Protein AF-A0A841Q8K4-F1 (afdb_monomer)

pLDDT: mean 79.64, std 16.32, range [40.72, 97.06]

Radius of gyration: 18.55 Å; Cα contacts (8 Å, |Δi|>4): 212; chains: 1; bounding box: 55×44×34 Å

Structure (mmCIF, N/CA/C/O backbone):
data_AF-A0A841Q8K4-F1
#
_entry.id   AF-A0A841Q8K4-F1
#
loop_
_atom_site.group_PDB
_atom_site.id
_atom_site.type_symbol
_atom_site.label_atom_id
_atom_site.label_alt_id
_atom_site.label_comp_id
_atom_site.label_asym_id
_atom_site.label_entity_id
_atom_site.label_seq_id
_atom_site.pdbx_PDB_ins_code
_atom_site.Cartn_x
_atom_site.Cartn_y
_atom_site.Cartn_z
_atom_site.occupancy
_atom_site.B_iso_or_equiv
_atom_site.auth_seq_id
_atom_site.auth_comp_id
_atom_site.auth_asym_id
_atom_site.auth_atom_id
_atom_site.pdbx_PDB_model_num
ATOM 1 N N . MET A 1 1 ? -3.711 31.278 -11.783 1.00 52.97 1 MET A N 1
ATOM 2 C CA . MET A 1 1 ? -3.919 30.467 -10.561 1.00 52.97 1 MET A CA 1
ATOM 3 C C . MET A 1 1 ? -3.186 29.128 -10.633 1.00 52.97 1 MET A C 1
ATOM 5 O O . MET A 1 1 ? -2.341 28.898 -9.785 1.00 52.97 1 MET A O 1
ATOM 9 N N . LYS A 1 2 ? -3.395 28.303 -11.674 1.00 49.09 2 LYS A N 1
ATOM 10 C CA . LYS A 1 2 ? -2.693 27.011 -11.857 1.00 49.09 2 LYS A CA 1
ATOM 11 C C . LYS A 1 2 ? -1.157 27.111 -11.915 1.00 49.09 2 LYS A C 1
ATOM 13 O O . LYS A 1 2 ? -0.474 26.275 -11.345 1.00 49.09 2 LYS A O 1
ATOM 18 N N . GLU A 1 3 ? -0.619 28.160 -12.537 1.00 53.59 3 GLU A N 1
ATOM 19 C CA . GLU A 1 3 ? 0.839 28.355 -12.642 1.00 53.59 3 GLU A CA 1
ATOM 20 C C . GLU A 1 3 ? 1.485 28.750 -11.303 1.00 53.59 3 GLU A C 1
ATOM 22 O O . GLU A 1 3 ? 2.555 28.261 -10.968 1.00 53.59 3 GLU A O 1
ATOM 27 N N . ILE A 1 4 ? 0.798 29.547 -10.477 1.00 64.62 4 ILE A N 1
ATOM 28 C CA . IL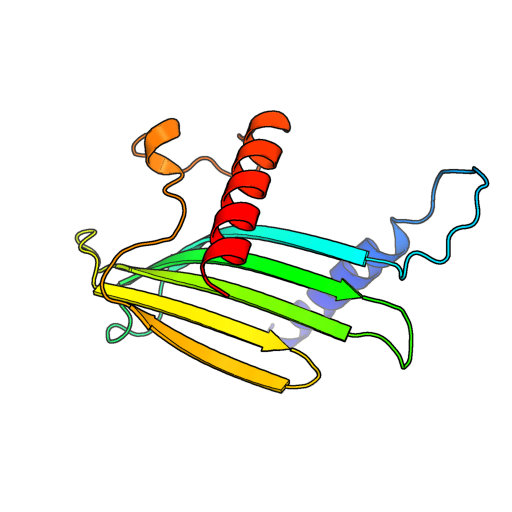E A 1 4 ? 1.295 29.962 -9.151 1.00 64.62 4 ILE A CA 1
ATOM 29 C C . ILE A 1 4 ? 1.392 28.752 -8.209 1.00 64.62 4 ILE A C 1
ATOM 31 O O . ILE A 1 4 ? 2.351 28.638 -7.453 1.00 64.62 4 ILE A O 1
ATOM 35 N N . ILE A 1 5 ? 0.440 27.818 -8.307 1.00 65.31 5 ILE A N 1
ATOM 36 C CA . ILE A 1 5 ? 0.425 26.581 -7.515 1.00 65.31 5 ILE A CA 1
ATOM 37 C C . ILE A 1 5 ? 1.609 25.677 -7.890 1.00 65.31 5 ILE A C 1
ATOM 39 O O . ILE A 1 5 ? 2.257 25.136 -7.000 1.00 65.31 5 ILE A O 1
ATOM 43 N N . LYS A 1 6 ? 1.963 25.576 -9.180 1.00 61.34 6 LYS A N 1
ATOM 44 C CA . LYS A 1 6 ? 3.136 24.800 -9.622 1.00 61.34 6 LYS A CA 1
ATOM 45 C C . LYS A 1 6 ? 4.440 25.337 -9.031 1.00 61.34 6 LYS A C 1
ATOM 47 O O . LYS A 1 6 ? 5.236 24.558 -8.519 1.00 61.34 6 LYS A O 1
ATOM 52 N N . TYR A 1 7 ? 4.646 26.655 -9.054 1.00 69.44 7 TYR A N 1
ATOM 53 C CA . TYR A 1 7 ? 5.853 27.254 -8.473 1.00 69.44 7 TYR A CA 1
ATOM 54 C C . TYR A 1 7 ? 5.922 27.071 -6.956 1.00 69.44 7 TYR A C 1
ATOM 56 O O . TYR A 1 7 ? 7.002 26.837 -6.423 1.00 69.44 7 TYR A O 1
ATOM 64 N N . LEU A 1 8 ? 4.781 27.115 -6.267 1.00 68.69 8 LEU A N 1
ATOM 65 C CA . LEU A 1 8 ? 4.724 26.934 -4.818 1.00 68.69 8 LEU A CA 1
ATOM 66 C C . LEU A 1 8 ? 5.059 25.490 -4.411 1.00 68.69 8 LEU A C 1
ATOM 68 O O . LEU A 1 8 ? 5.799 25.289 -3.455 1.00 68.69 8 LEU A O 1
ATOM 72 N N . VAL A 1 9 ? 4.612 24.501 -5.195 1.00 68.19 9 VAL A N 1
ATOM 73 C CA . VAL A 1 9 ? 4.973 23.083 -5.017 1.00 68.19 9 VAL A CA 1
ATOM 74 C C . VAL A 1 9 ? 6.462 22.846 -5.289 1.00 68.19 9 VAL A C 1
ATOM 76 O O . VAL A 1 9 ? 7.125 22.179 -4.502 1.00 68.19 9 VAL A O 1
ATOM 79 N N . ILE A 1 10 ? 7.024 23.444 -6.345 1.00 76.00 10 ILE A N 1
ATOM 80 C CA . ILE A 1 10 ? 8.456 23.310 -6.669 1.00 76.00 10 ILE A CA 1
ATOM 81 C C . ILE A 1 10 ? 9.334 23.921 -5.568 1.00 76.00 10 ILE A C 1
ATOM 83 O O . ILE A 1 10 ? 10.324 23.315 -5.162 1.00 76.00 10 ILE A O 1
ATOM 87 N N . VAL A 1 11 ? 8.966 25.094 -5.045 1.00 76.44 11 VAL A N 1
ATOM 88 C CA . VAL A 1 11 ? 9.696 25.736 -3.939 1.00 76.44 11 VAL A CA 1
ATOM 89 C C . VAL A 1 11 ? 9.620 24.893 -2.661 1.00 76.44 11 VAL A C 1
ATOM 91 O O . VAL A 1 11 ? 10.621 24.782 -1.956 1.00 76.44 11 VAL A O 1
ATOM 94 N N . LEU A 1 12 ? 8.480 24.247 -2.391 1.00 72.19 12 LEU A N 1
ATOM 95 C CA . LEU A 1 12 ? 8.322 23.350 -1.244 1.00 72.19 12 LEU A CA 1
ATOM 96 C C . LEU A 1 12 ? 9.211 22.100 -1.363 1.00 72.19 12 LEU A C 1
ATOM 98 O O . LEU A 1 12 ? 9.850 21.704 -0.391 1.00 72.19 12 LEU A O 1
ATOM 102 N N . ILE A 1 13 ? 9.308 21.522 -2.566 1.00 70.50 13 ILE A N 1
ATOM 103 C CA . ILE A 1 13 ? 10.165 20.361 -2.854 1.00 70.50 13 ILE A CA 1
ATOM 104 C C . ILE A 1 13 ? 11.647 20.721 -2.681 1.00 70.50 13 ILE A C 1
ATOM 106 O O . ILE A 1 13 ? 12.397 19.970 -2.065 1.00 70.50 13 ILE A O 1
ATOM 110 N N . ILE A 1 14 ? 12.078 21.892 -3.158 1.00 69.56 14 ILE A N 1
ATOM 111 C CA . ILE A 1 14 ? 13.471 22.342 -2.996 1.00 69.56 14 ILE A CA 1
ATOM 112 C C . ILE A 1 14 ? 13.791 22.622 -1.519 1.00 69.56 14 ILE A C 1
ATOM 114 O O . ILE A 1 14 ? 14.874 22.273 -1.054 1.00 69.56 14 ILE A O 1
ATOM 118 N N . ALA A 1 15 ? 12.856 23.199 -0.757 1.00 66.50 15 ALA A N 1
ATOM 119 C CA . ALA A 1 15 ? 13.043 23.438 0.674 1.00 66.50 15 ALA A CA 1
ATOM 120 C C . ALA A 1 15 ? 13.180 22.130 1.481 1.00 66.50 15 ALA A C 1
ATOM 122 O O . ALA A 1 15 ? 13.982 22.077 2.413 1.00 66.50 15 ALA A O 1
ATOM 123 N N . LEU A 1 16 ? 12.465 21.068 1.088 1.00 60.62 16 LEU A N 1
ATOM 124 C CA . LEU A 1 16 ? 12.598 19.729 1.678 1.00 60.62 16 LEU A CA 1
ATOM 125 C C . LEU A 1 16 ? 13.964 19.088 1.378 1.00 60.62 16 LEU A C 1
ATOM 127 O O . LEU A 1 16 ? 14.524 18.427 2.246 1.00 60.62 16 LEU A O 1
ATOM 131 N N . LEU A 1 17 ? 14.541 19.334 0.197 1.00 58.56 17 LEU A N 1
ATOM 132 C CA . LEU A 1 17 ? 15.843 18.774 -0.193 1.00 58.56 17 LEU A CA 1
ATOM 133 C C . LEU A 1 17 ? 17.039 19.445 0.505 1.00 58.56 17 LEU A C 1
ATOM 135 O O . LEU A 1 17 ? 18.058 18.799 0.735 1.00 58.56 17 LEU A O 1
ATOM 139 N N . VAL A 1 18 ? 16.937 20.728 0.865 1.00 60.19 18 VAL A N 1
ATOM 140 C CA . VAL A 1 18 ? 18.035 21.464 1.527 1.00 60.19 18 VAL A CA 1
ATOM 141 C C . VAL A 1 18 ? 18.050 21.240 3.051 1.00 60.19 18 VAL A C 1
ATOM 143 O O . VAL A 1 18 ? 19.081 21.429 3.694 1.00 60.19 18 VAL A O 1
ATOM 146 N N . GLY A 1 19 ? 16.940 20.784 3.641 1.00 50.75 19 GLY A N 1
ATOM 147 C CA . GLY A 1 19 ? 16.808 20.553 5.086 1.00 50.75 19 GLY A CA 1
ATOM 148 C C . GLY A 1 19 ? 17.495 19.295 5.637 1.00 50.75 19 GLY A C 1
ATOM 149 O O . GLY A 1 19 ? 17.594 19.159 6.853 1.00 50.75 19 GLY A O 1
ATOM 150 N N . CYS A 1 20 ? 17.991 18.390 4.787 1.00 49.09 20 CYS A N 1
ATOM 151 C CA . CYS A 1 20 ? 18.529 17.089 5.215 1.00 49.09 20 CYS A CA 1
ATOM 152 C C . CYS A 1 20 ? 20.047 17.053 5.475 1.00 49.09 20 CYS A C 1
ATOM 154 O O . CYS A 1 20 ? 20.602 15.974 5.662 1.00 49.09 20 CYS A O 1
ATOM 156 N N . VAL A 1 21 ? 20.747 18.191 5.523 1.00 54.31 21 VAL A N 1
ATOM 157 C CA . VAL A 1 21 ? 22.202 18.202 5.766 1.00 54.31 21 VAL A CA 1
ATOM 158 C C . VAL A 1 21 ? 22.524 18.716 7.165 1.00 54.31 21 VAL A C 1
ATOM 160 O O . VAL A 1 21 ? 23.004 19.833 7.284 1.00 54.31 21 VAL A O 1
ATOM 163 N N . VAL A 1 22 ? 22.310 17.911 8.214 1.00 52.06 22 VAL A N 1
ATOM 164 C CA . VAL A 1 22 ? 23.133 17.935 9.444 1.00 52.06 22 VAL A CA 1
ATOM 165 C C . VAL A 1 22 ? 23.060 16.570 10.160 1.00 52.06 22 VAL A C 1
ATOM 167 O O . VAL A 1 22 ? 21.979 16.119 10.518 1.00 52.06 22 VAL A O 1
ATOM 170 N N . ASN A 1 23 ? 24.253 16.033 10.470 1.00 45.78 23 ASN A N 1
ATOM 171 C CA . ASN A 1 23 ? 24.611 15.013 11.476 1.00 45.78 23 ASN A CA 1
ATOM 172 C C . ASN A 1 23 ? 24.409 13.514 11.145 1.00 45.78 23 ASN A C 1
ATOM 174 O O . ASN A 1 23 ? 23.352 12.963 11.407 1.00 45.78 23 ASN A O 1
ATOM 178 N N . GLN A 1 24 ? 25.495 12.792 10.817 1.00 49.34 24 GLN A N 1
ATOM 179 C CA . GLN A 1 24 ? 26.362 12.116 11.807 1.00 49.34 24 GLN A CA 1
ATOM 180 C C . GLN A 1 24 ? 27.578 11.411 11.170 1.00 49.34 24 GLN A C 1
ATOM 182 O O . GLN A 1 24 ? 27.489 10.744 10.146 1.00 49.34 24 GLN A O 1
ATOM 187 N N . ASN A 1 25 ? 28.723 11.549 11.846 1.00 46.12 25 ASN A N 1
ATOM 188 C CA . ASN A 1 25 ? 29.905 10.697 11.721 1.00 46.12 25 ASN A CA 1
ATOM 189 C C . ASN A 1 25 ? 29.590 9.260 12.177 1.00 46.12 25 ASN A C 1
ATOM 191 O O . ASN A 1 25 ? 29.130 9.095 13.306 1.00 46.12 25 ASN A O 1
ATOM 195 N N . SER A 1 26 ? 29.990 8.239 11.414 1.00 42.84 26 SER A N 1
ATOM 196 C CA . SER A 1 26 ? 30.841 7.133 11.901 1.00 42.84 26 SER A CA 1
ATOM 197 C C . SER A 1 26 ? 31.093 6.075 10.828 1.00 42.84 26 SER A C 1
ATOM 199 O O . SER A 1 26 ? 30.225 5.682 10.063 1.00 42.84 26 SER A O 1
ATOM 201 N N . THR A 1 27 ? 32.342 5.630 10.820 1.00 49.53 27 THR A N 1
ATOM 202 C CA . THR A 1 27 ? 32.960 4.562 10.038 1.00 49.53 27 THR A CA 1
ATOM 203 C C . THR A 1 27 ? 32.308 3.192 10.244 1.00 49.53 27 THR A C 1
ATOM 205 O O . THR A 1 27 ? 32.289 2.703 11.371 1.00 49.53 27 THR A O 1
ATOM 208 N N . ASN A 1 28 ? 31.910 2.526 9.159 1.00 40.72 28 ASN A N 1
ATOM 209 C CA . ASN A 1 28 ? 32.440 1.213 8.769 1.00 40.72 28 ASN A CA 1
ATOM 210 C C . ASN A 1 28 ? 31.910 0.798 7.392 1.00 40.72 28 ASN A C 1
ATOM 212 O O . ASN A 1 28 ? 30.725 0.878 7.103 1.00 40.72 28 ASN A O 1
ATOM 216 N N . SER A 1 29 ? 32.838 0.360 6.548 1.00 45.97 29 SER A N 1
ATOM 217 C CA . SER A 1 29 ? 32.610 -0.123 5.194 1.00 45.97 29 SER A CA 1
ATOM 218 C C . SER A 1 29 ? 31.996 -1.525 5.181 1.00 45.97 29 SER A C 1
ATOM 220 O O . SER A 1 29 ? 32.675 -2.503 5.497 1.00 45.97 29 SER A O 1
ATOM 222 N N . VAL A 1 30 ? 30.766 -1.612 4.695 1.00 42.84 30 VAL A N 1
ATOM 223 C CA . VAL A 1 30 ? 30.275 -2.668 3.805 1.00 42.84 30 VAL A CA 1
ATOM 224 C C . VAL A 1 30 ? 29.615 -1.891 2.668 1.00 42.84 30 VAL A C 1
ATOM 226 O O . VAL A 1 30 ? 28.907 -0.926 2.939 1.00 42.84 30 VAL A O 1
ATOM 229 N N . ASN A 1 31 ? 29.902 -2.224 1.407 1.00 42.88 31 ASN A N 1
ATOM 230 C CA . ASN A 1 31 ? 29.148 -1.675 0.275 1.00 42.88 31 ASN A CA 1
ATOM 231 C C . ASN A 1 31 ? 27.738 -2.287 0.312 1.00 42.88 31 ASN A C 1
ATOM 233 O O . ASN A 1 31 ? 27.416 -3.157 -0.491 1.00 42.88 31 ASN A O 1
ATOM 237 N N . GLU A 1 32 ? 26.935 -1.906 1.300 1.00 53.69 32 GLU A N 1
ATOM 238 C CA . GLU A 1 32 ? 25.492 -2.013 1.206 1.00 53.69 32 GLU A CA 1
ATOM 239 C C . GLU A 1 32 ? 25.097 -0.973 0.164 1.00 53.69 32 GLU A C 1
ATOM 241 O O . GLU A 1 32 ? 25.362 0.220 0.328 1.00 53.69 32 GLU A O 1
ATOM 246 N N . GLU A 1 33 ? 24.578 -1.435 -0.973 1.00 62.06 33 GLU A N 1
ATOM 247 C CA . GLU A 1 33 ? 23.883 -0.544 -1.896 1.00 62.06 33 GLU A CA 1
ATOM 248 C C . GLU A 1 33 ? 22.898 0.279 -1.063 1.00 62.06 33 GLU A C 1
ATOM 250 O O . GLU A 1 33 ? 22.144 -0.293 -0.278 1.00 62.06 33 GLU A O 1
ATOM 255 N N . GLU A 1 34 ? 22.962 1.606 -1.173 1.00 73.56 34 GLU A N 1
ATOM 256 C CA . GLU A 1 34 ? 22.111 2.517 -0.409 1.00 73.56 34 GLU A CA 1
ATOM 257 C C . GLU A 1 34 ? 20.645 2.123 -0.645 1.00 73.56 34 GLU A C 1
ATOM 259 O O . GLU A 1 34 ? 20.098 2.369 -1.722 1.00 73.56 34 GLU A O 1
ATOM 264 N N . LYS A 1 35 ? 20.046 1.417 0.327 1.00 83.62 35 LYS A N 1
ATOM 265 C CA . LYS A 1 35 ? 18.652 0.977 0.278 1.00 83.62 35 LYS A CA 1
ATOM 266 C C . LYS A 1 35 ? 17.818 1.997 1.032 1.00 83.62 35 LYS A C 1
ATOM 268 O O . LYS A 1 35 ? 17.914 2.102 2.252 1.00 83.62 35 LYS A O 1
ATOM 273 N N . THR A 1 36 ? 16.974 2.718 0.306 1.00 89.94 36 THR A N 1
ATOM 274 C CA . THR A 1 36 ? 15.930 3.552 0.910 1.00 89.94 36 THR A CA 1
ATOM 275 C C . THR A 1 36 ? 14.588 2.867 0.716 1.00 89.94 36 THR A C 1
ATOM 277 O O . THR A 1 36 ? 14.254 2.467 -0.396 1.00 89.94 36 THR A O 1
ATOM 280 N N . GLU A 1 37 ? 13.819 2.728 1.791 1.00 92.75 37 GLU A N 1
ATOM 281 C CA . GLU A 1 37 ? 12.505 2.090 1.775 1.00 92.75 37 GLU A CA 1
ATOM 282 C C . GLU A 1 37 ? 11.462 3.028 2.376 1.00 92.75 37 GLU A C 1
ATOM 284 O O . GLU A 1 37 ? 11.690 3.656 3.411 1.00 92.75 37 GLU A O 1
ATOM 289 N N . LYS A 1 38 ? 10.312 3.124 1.712 1.00 93.62 38 LYS A N 1
ATOM 290 C CA . LYS A 1 38 ? 9.151 3.865 2.188 1.00 93.62 38 LYS A CA 1
ATOM 291 C C . LYS A 1 38 ? 7.938 2.951 2.156 1.00 93.62 38 LYS A C 1
ATOM 293 O O . LYS A 1 38 ? 7.663 2.345 1.125 1.00 93.62 38 LYS A O 1
ATOM 298 N N . VAL A 1 39 ? 7.217 2.894 3.268 1.00 91.69 39 VAL A N 1
ATOM 299 C CA . VAL A 1 39 ? 5.988 2.114 3.416 1.00 91.69 39 VAL A CA 1
ATOM 300 C C . VAL A 1 39 ? 4.861 3.059 3.806 1.00 91.69 39 VAL A C 1
ATOM 302 O O . VAL A 1 39 ? 5.052 3.914 4.672 1.00 91.69 39 VAL A O 1
ATOM 305 N N . GLU A 1 40 ? 3.708 2.941 3.154 1.00 90.25 40 GLU A N 1
ATOM 306 C CA . GLU A 1 40 ? 2.528 3.754 3.451 1.00 90.25 40 GLU A CA 1
ATOM 307 C C . GLU A 1 40 ? 1.272 2.885 3.559 1.00 90.25 40 GLU A C 1
ATOM 309 O O . GLU A 1 40 ? 1.128 1.867 2.879 1.00 90.25 40 GLU A O 1
ATOM 314 N N . ALA A 1 41 ? 0.350 3.326 4.411 1.00 88.56 41 ALA A N 1
ATOM 315 C CA . ALA A 1 41 ? -0.996 2.791 4.536 1.00 88.56 41 ALA A CA 1
ATOM 316 C C . ALA A 1 41 ? -1.980 3.957 4.573 1.00 88.56 41 ALA A C 1
ATOM 318 O O . ALA A 1 41 ? -1.778 4.900 5.342 1.00 88.56 41 ALA A O 1
ATOM 319 N N . TYR A 1 42 ? -3.005 3.931 3.725 1.00 86.62 42 TYR A N 1
ATOM 320 C CA . TYR A 1 42 ? -3.989 5.010 3.663 1.00 86.62 42 TYR A CA 1
ATOM 321 C C . TYR A 1 42 ? -5.285 4.592 2.968 1.00 86.62 42 TYR A C 1
ATOM 323 O O . TYR A 1 42 ? -5.325 3.652 2.177 1.00 86.62 42 TYR A O 1
ATOM 331 N N . LYS A 1 43 ? -6.337 5.370 3.220 1.00 87.69 43 LYS A N 1
ATOM 332 C CA . LYS A 1 43 ? -7.605 5.332 2.496 1.00 87.69 43 LYS A CA 1
ATOM 333 C C . LYS A 1 43 ? -7.643 6.423 1.429 1.00 87.69 43 LYS A C 1
ATOM 335 O O . LYS A 1 43 ? -7.259 7.564 1.686 1.00 87.69 43 LYS A O 1
ATOM 340 N N . ALA A 1 44 ? -8.119 6.088 0.234 1.00 88.50 44 ALA A N 1
ATOM 341 C CA . ALA A 1 44 ? -8.272 7.025 -0.874 1.00 88.50 44 ALA A CA 1
ATOM 342 C C . ALA A 1 44 ? -9.649 6.892 -1.530 1.00 88.50 44 ALA A C 1
ATOM 344 O O . ALA A 1 44 ? -10.117 5.787 -1.789 1.00 88.50 44 ALA A O 1
ATOM 345 N N . GLU A 1 45 ? -10.284 8.021 -1.841 1.00 88.88 45 GLU A N 1
ATOM 346 C CA . GLU A 1 45 ? -11.505 8.046 -2.653 1.00 88.88 45 GLU A CA 1
ATOM 347 C C . GLU A 1 45 ? -11.181 7.683 -4.109 1.00 88.88 45 GLU A C 1
ATOM 349 O O . GLU A 1 45 ? -10.157 8.104 -4.663 1.00 88.88 45 GLU A O 1
ATOM 354 N N . THR A 1 46 ? -12.057 6.911 -4.747 1.00 87.50 46 THR A N 1
ATOM 355 C CA . THR A 1 46 ? -11.943 6.564 -6.166 1.00 87.50 46 THR A CA 1
ATOM 356 C C . THR A 1 46 ? -12.788 7.519 -7.003 1.00 87.50 46 THR A C 1
ATOM 358 O O . THR A 1 46 ? -13.904 7.896 -6.658 1.00 87.50 46 THR A O 1
ATOM 361 N N . VAL A 1 47 ? -12.251 7.935 -8.151 1.00 78.75 47 VAL A N 1
ATOM 362 C CA . VAL A 1 47 ? -12.973 8.827 -9.077 1.00 78.75 47 VAL A CA 1
ATOM 363 C C . VAL A 1 47 ? -13.892 8.025 -10.014 1.00 78.75 47 VAL A C 1
ATOM 365 O O . VAL A 1 47 ? -14.854 8.567 -10.559 1.00 78.75 47 VAL A O 1
ATOM 368 N N . SER A 1 48 ? -13.613 6.730 -10.199 1.00 75.06 48 SER A N 1
ATOM 369 C CA . SER A 1 48 ? -14.368 5.818 -11.062 1.00 75.06 48 SER A CA 1
ATOM 370 C C . SER A 1 48 ? -15.268 4.900 -10.240 1.00 75.06 48 SER A C 1
ATOM 372 O O . SER A 1 48 ? -14.770 4.088 -9.470 1.00 75.06 48 SER A O 1
ATOM 374 N N . HIS A 1 49 ? -16.582 4.966 -10.471 1.00 63.62 49 HIS A N 1
ATOM 375 C CA . HIS A 1 49 ? -17.551 4.077 -9.814 1.00 63.62 49 HIS A CA 1
ATOM 376 C C . HIS A 1 49 ? -17.390 2.606 -10.230 1.00 63.62 49 HIS A C 1
ATOM 378 O O . HIS A 1 49 ? -17.842 1.720 -9.516 1.00 63.62 49 HIS A O 1
ATOM 384 N N . GLU A 1 50 ? -16.758 2.329 -11.377 1.00 68.25 50 GLU A N 1
ATOM 385 C CA . GLU A 1 50 ? -16.465 0.952 -11.806 1.00 68.25 50 GLU A CA 1
ATOM 386 C C . GLU A 1 50 ? -15.361 0.304 -10.957 1.00 68.25 50 GLU A C 1
ATOM 388 O O . GLU A 1 50 ? -15.249 -0.920 -10.908 1.00 68.25 50 GLU A O 1
ATOM 393 N N . GLU A 1 51 ? -14.542 1.118 -10.290 1.00 76.00 51 GLU A N 1
ATOM 394 C CA . GLU A 1 51 ? -13.492 0.645 -9.391 1.00 76.00 51 GLU A CA 1
ATOM 395 C C . GLU A 1 51 ? -13.978 0.551 -7.942 1.00 76.00 51 GLU A C 1
ATOM 397 O O . GLU A 1 51 ? -13.407 -0.224 -7.193 1.00 76.00 51 GLU A O 1
ATOM 402 N N . GLY A 1 52 ? -15.032 1.278 -7.566 1.00 85.81 52 GLY A N 1
ATOM 403 C CA . GLY A 1 52 ? -15.553 1.401 -6.202 1.00 85.81 52 GLY A CA 1
ATOM 404 C C . GLY A 1 52 ? -15.821 2.863 -5.848 1.00 85.81 52 GLY A C 1
ATOM 405 O O . GLY A 1 52 ? -15.678 3.737 -6.705 1.00 85.81 52 GLY A O 1
ATOM 406 N N . ASP A 1 53 ? -16.185 3.142 -4.599 1.00 90.19 53 ASP A N 1
ATOM 407 C CA . ASP A 1 53 ? -16.303 4.506 -4.052 1.00 90.19 53 ASP A CA 1
ATOM 408 C C . ASP A 1 53 ? -15.055 4.911 -3.242 1.00 90.19 53 ASP A C 1
ATOM 410 O O . ASP A 1 53 ? -14.688 6.088 -3.179 1.00 90.19 53 ASP A O 1
ATOM 414 N N . TYR A 1 54 ? -14.366 3.939 -2.640 1.00 90.56 54 TYR A N 1
ATOM 415 C CA . TYR A 1 54 ? -13.060 4.151 -2.023 1.00 90.56 54 TYR A CA 1
ATOM 416 C C . TYR A 1 54 ? -12.185 2.903 -2.119 1.00 90.56 54 TYR A C 1
ATOM 418 O O . TYR A 1 54 ? -12.648 1.803 -2.420 1.00 90.56 54 TYR A O 1
ATOM 426 N N . LYS A 1 55 ? -10.898 3.082 -1.831 1.00 91.62 55 LYS A N 1
ATOM 427 C CA . LYS A 1 55 ? -9.936 1.998 -1.673 1.00 91.62 55 LYS A CA 1
ATOM 428 C C . LYS A 1 55 ? -9.083 2.174 -0.427 1.00 91.62 55 LYS A C 1
ATOM 430 O O . LYS A 1 55 ? -8.753 3.300 -0.042 1.00 91.62 55 LYS A O 1
ATOM 435 N N . LEU A 1 56 ? -8.721 1.055 0.176 1.00 91.25 56 LEU A N 1
ATOM 436 C CA . LEU A 1 56 ? -7.637 0.968 1.145 1.00 91.25 56 LEU A CA 1
ATOM 437 C C . LEU A 1 56 ? -6.365 0.604 0.387 1.00 91.25 56 LEU A C 1
ATOM 439 O O . LEU A 1 56 ? -6.417 -0.155 -0.580 1.00 91.25 56 LEU A O 1
ATOM 443 N N . VAL A 1 57 ? -5.237 1.189 0.779 1.00 92.06 57 VAL A N 1
ATOM 444 C CA . VAL A 1 57 ? -3.969 1.039 0.066 1.00 92.06 57 VAL A CA 1
ATOM 445 C C . VAL A 1 57 ? -2.853 0.740 1.050 1.00 92.06 57 VAL A C 1
ATOM 447 O O . VAL A 1 57 ? -2.628 1.515 1.979 1.00 92.06 57 VAL A O 1
ATOM 450 N N . ASN A 1 58 ? -2.101 -0.327 0.784 1.00 94.19 58 ASN A N 1
ATOM 451 C CA . ASN A 1 58 ? -0.754 -0.513 1.309 1.00 94.19 58 ASN A CA 1
ATOM 452 C C . ASN A 1 58 ? 0.248 -0.376 0.165 1.00 94.19 58 ASN A C 1
ATOM 454 O O . ASN A 1 58 ? 0.060 -0.953 -0.907 1.00 94.19 58 ASN A O 1
ATOM 458 N N . SER A 1 59 ? 1.319 0.385 0.380 1.00 94.81 59 SER A N 1
ATOM 459 C CA . SER A 1 59 ? 2.382 0.558 -0.607 1.00 94.81 59 SER A CA 1
ATOM 460 C C . SER A 1 59 ? 3.762 0.404 0.017 1.00 94.81 59 SER A C 1
ATOM 462 O O . SE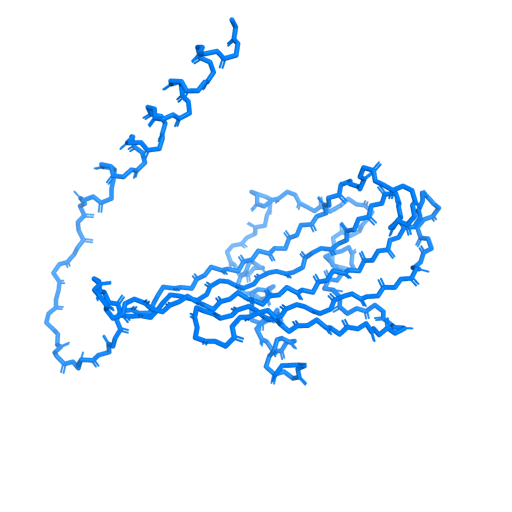R A 1 59 ? 4.001 0.807 1.155 1.00 94.81 59 SER A O 1
ATOM 464 N N . GLN A 1 60 ? 4.684 -0.161 -0.755 1.00 95.38 60 GLN A N 1
ATOM 465 C CA . GLN A 1 60 ? 6.112 -0.192 -0.472 1.00 95.38 60 GLN A CA 1
ATOM 466 C C . GLN A 1 60 ? 6.849 0.337 -1.699 1.00 95.38 60 GLN A C 1
ATOM 468 O O . GLN A 1 60 ? 6.634 -0.140 -2.810 1.00 95.38 60 GLN A O 1
ATOM 473 N N . ILE A 1 61 ? 7.743 1.302 -1.499 1.00 96.00 61 ILE A N 1
ATOM 474 C CA . ILE A 1 61 ? 8.695 1.758 -2.511 1.00 96.00 61 ILE A CA 1
ATOM 475 C C . ILE A 1 61 ? 10.097 1.497 -1.977 1.00 96.00 61 ILE A C 1
ATOM 477 O O . ILE A 1 61 ? 10.479 2.040 -0.940 1.00 96.00 61 ILE A O 1
ATOM 481 N N . SER A 1 62 ? 10.864 0.694 -2.705 1.00 94.56 62 SER A N 1
ATOM 482 C CA . SER A 1 62 ? 12.265 0.400 -2.426 1.00 94.56 62 SER A CA 1
ATOM 483 C C . SER A 1 62 ? 13.149 0.980 -3.523 1.00 94.56 62 SER A C 1
ATOM 485 O O . SER A 1 62 ? 12.906 0.782 -4.713 1.00 94.56 62 SER A O 1
ATOM 487 N N . MET A 1 63 ? 14.188 1.703 -3.120 1.00 93.56 63 MET A N 1
ATOM 488 C CA . MET A 1 63 ? 15.217 2.245 -4.002 1.00 93.56 63 MET A CA 1
ATOM 489 C C . MET A 1 63 ? 16.550 1.589 -3.667 1.00 93.56 63 MET A C 1
ATOM 491 O O . MET A 1 63 ? 16.929 1.560 -2.497 1.00 93.56 63 MET A O 1
ATOM 495 N N . PHE A 1 64 ? 17.249 1.085 -4.683 1.00 90.69 64 PHE A N 1
ATOM 496 C CA . PHE A 1 64 ? 18.533 0.399 -4.537 1.00 90.69 64 PHE A CA 1
ATOM 497 C C . PHE A 1 64 ? 19.599 1.059 -5.410 1.00 90.69 64 PHE A C 1
ATOM 499 O O . PHE A 1 64 ? 19.401 1.231 -6.617 1.00 90.69 64 PHE A O 1
ATOM 506 N N . GLY A 1 65 ? 20.745 1.382 -4.811 1.00 87.62 65 GLY A N 1
ATOM 507 C CA . GLY A 1 65 ? 21.894 1.941 -5.520 1.00 87.62 65 GLY A CA 1
ATOM 508 C C . GLY A 1 65 ? 21.756 3.434 -5.829 1.00 87.62 65 GLY A C 1
ATOM 509 O O . GLY A 1 65 ? 20.861 4.119 -5.344 1.00 87.62 65 GLY A O 1
ATOM 510 N N . THR A 1 66 ? 22.684 3.964 -6.629 1.00 84.69 66 THR A N 1
ATOM 511 C CA . THR A 1 66 ? 22.773 5.402 -6.926 1.00 84.69 66 THR A CA 1
ATOM 512 C C . THR A 1 66 ? 23.134 5.667 -8.389 1.00 84.69 66 THR A C 1
ATOM 514 O O . THR A 1 66 ? 23.716 4.823 -9.079 1.00 84.69 66 THR A O 1
ATOM 517 N N . GLY A 1 67 ? 22.786 6.861 -8.879 1.00 83.50 67 GLY A N 1
ATOM 518 C CA . GLY A 1 67 ? 23.119 7.311 -10.233 1.00 83.50 67 GLY A CA 1
ATOM 519 C C . GLY A 1 67 ? 22.524 6.415 -11.321 1.00 83.50 67 GLY A C 1
ATOM 520 O O . GLY A 1 67 ? 21.328 6.142 -11.326 1.00 83.50 67 GLY A O 1
ATOM 521 N N . GLU A 1 68 ? 23.368 5.954 -12.244 1.00 82.50 68 GLU A N 1
ATOM 522 C CA . GLU A 1 68 ? 22.965 5.101 -13.374 1.00 82.50 68 GLU A CA 1
ATOM 523 C C . GLU A 1 68 ? 22.563 3.674 -12.957 1.00 82.50 68 GLU A C 1
ATOM 525 O O . GLU A 1 68 ? 21.932 2.969 -13.738 1.00 82.50 68 GLU A O 1
ATOM 530 N N . ASN A 1 69 ? 22.889 3.257 -11.727 1.00 85.50 69 ASN A N 1
ATOM 531 C CA . ASN A 1 69 ? 22.525 1.945 -11.187 1.00 85.50 69 ASN A CA 1
ATOM 532 C C . ASN A 1 69 ? 21.275 1.987 -10.294 1.00 85.50 69 ASN A C 1
ATOM 534 O O . ASN A 1 69 ? 20.952 0.972 -9.679 1.00 85.50 69 ASN A O 1
ATOM 538 N N . LEU A 1 70 ? 20.591 3.135 -10.201 1.00 88.25 70 LEU A N 1
ATOM 539 C CA . LEU A 1 70 ? 19.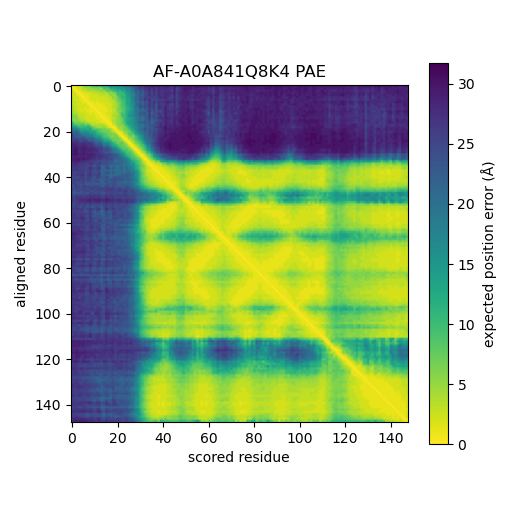385 3.273 -9.389 1.00 88.25 70 LEU A CA 1
ATOM 540 C C . LEU A 1 70 ? 18.283 2.340 -9.905 1.00 88.25 70 LEU A C 1
ATOM 542 O O . LEU A 1 70 ? 17.808 2.470 -11.036 1.00 88.25 70 LEU A O 1
ATOM 546 N N . LYS A 1 71 ? 17.841 1.429 -9.043 1.00 91.50 71 LYS A N 1
ATOM 547 C CA . LYS A 1 71 ? 16.662 0.590 -9.265 1.00 91.50 71 LYS A CA 1
ATOM 548 C C . LYS A 1 71 ? 15.553 1.037 -8.338 1.00 91.50 71 LYS A C 1
ATOM 550 O O . LYS A 1 71 ? 15.808 1.340 -7.175 1.00 91.50 71 LYS A O 1
ATOM 555 N N . VAL A 1 72 ? 14.334 1.053 -8.861 1.00 93.19 72 VAL A N 1
ATOM 556 C CA . VAL A 1 72 ? 13.137 1.339 -8.074 1.00 93.19 72 VAL A CA 1
ATOM 557 C C . VAL A 1 72 ? 12.189 0.164 -8.225 1.00 93.19 72 VAL A C 1
ATOM 559 O O . VAL A 1 72 ? 11.941 -0.302 -9.338 1.00 93.19 72 VAL A O 1
ATOM 562 N N . GLU A 1 73 ? 11.698 -0.305 -7.092 1.00 95.12 73 GLU A N 1
ATOM 563 C CA . GLU A 1 73 ? 10.677 -1.331 -6.967 1.00 95.12 73 GLU A CA 1
ATOM 564 C C . GLU A 1 73 ? 9.511 -0.735 -6.184 1.00 95.12 73 GLU A C 1
ATOM 566 O O . GLU A 1 73 ? 9.709 -0.147 -5.120 1.00 95.12 73 GLU A O 1
ATOM 571 N N . ALA A 1 74 ? 8.305 -0.854 -6.722 1.00 96.31 74 ALA A N 1
ATOM 572 C CA . ALA A 1 74 ? 7.075 -0.440 -6.074 1.00 96.31 74 ALA A CA 1
ATOM 573 C C . ALA A 1 74 ? 6.128 -1.636 -5.993 1.00 96.31 74 ALA A C 1
ATOM 575 O O . ALA A 1 74 ? 5.835 -2.267 -7.006 1.00 96.31 74 ALA A O 1
ATOM 576 N N . ARG A 1 75 ? 5.634 -1.927 -4.793 1.00 97.06 75 ARG A N 1
ATOM 577 C CA . ARG A 1 75 ? 4.601 -2.934 -4.548 1.00 97.06 75 ARG A CA 1
ATOM 578 C C . ARG A 1 75 ? 3.387 -2.246 -3.955 1.00 97.06 75 ARG A C 1
ATOM 580 O O . ARG A 1 75 ? 3.526 -1.423 -3.049 1.00 97.06 75 ARG A O 1
ATOM 587 N N . LEU A 1 76 ? 2.211 -2.531 -4.494 1.00 96.25 76 LEU A N 1
ATOM 588 C CA . LEU A 1 76 ? 0.947 -1.973 -4.037 1.00 96.25 76 LEU A CA 1
ATOM 589 C C . LEU A 1 76 ? -0.075 -3.092 -3.856 1.00 96.25 76 LEU A C 1
ATOM 591 O O . LEU A 1 76 ? -0.192 -3.978 -4.701 1.00 96.25 76 LEU A O 1
ATOM 595 N N . ILE A 1 77 ? -0.836 -2.993 -2.772 1.00 95.69 77 ILE A N 1
ATOM 596 C CA . ILE A 1 77 ? -2.049 -3.768 -2.516 1.00 95.69 77 ILE A CA 1
ATOM 597 C C . ILE A 1 77 ? -3.174 -2.758 -2.364 1.00 95.69 77 ILE A C 1
ATOM 599 O O . ILE A 1 77 ? -3.070 -1.827 -1.563 1.00 95.69 77 ILE A O 1
ATOM 603 N N . GLU A 1 78 ? -4.228 -2.921 -3.150 1.00 94.50 78 GLU A N 1
ATOM 604 C CA . GLU A 1 78 ? -5.390 -2.044 -3.124 1.00 94.50 78 GLU A CA 1
ATOM 605 C C . GLU A 1 78 ? -6.663 -2.863 -2.989 1.00 94.50 78 GLU A C 1
ATOM 607 O O . GLU A 1 78 ? -7.021 -3.602 -3.906 1.00 94.50 78 GLU A O 1
ATOM 612 N N . ASP A 1 79 ? -7.368 -2.678 -1.880 1.00 93.81 79 ASP A N 1
ATOM 613 C CA . ASP A 1 79 ? -8.693 -3.249 -1.677 1.00 93.81 79 ASP A CA 1
ATOM 614 C C . ASP A 1 79 ? -9.741 -2.197 -2.003 1.00 93.81 79 ASP A C 1
ATOM 616 O O . ASP A 1 79 ? -9.735 -1.098 -1.446 1.00 93.81 79 ASP A O 1
ATOM 620 N N . PHE A 1 80 ? -10.652 -2.535 -2.903 1.00 93.31 80 PHE A N 1
ATOM 621 C CA . PHE A 1 80 ? -11.696 -1.640 -3.369 1.00 93.31 80 PHE A CA 1
ATOM 622 C C . PHE A 1 80 ? -13.017 -1.933 -2.668 1.00 93.31 80 PHE A C 1
ATOM 624 O O . PHE A 1 80 ? -13.394 -3.095 -2.499 1.00 93.31 80 PHE A O 1
ATOM 631 N N . TYR A 1 81 ? -13.741 -0.872 -2.321 1.00 91.69 81 TYR A N 1
ATOM 632 C CA . TYR A 1 81 ? -15.004 -0.942 -1.599 1.00 91.69 81 TYR A CA 1
ATOM 633 C C . TYR A 1 81 ? -16.040 0.007 -2.198 1.00 91.69 81 TYR A C 1
ATOM 635 O O . TYR A 1 81 ? -15.704 1.063 -2.743 1.00 91.69 81 TYR A O 1
ATOM 643 N N . ASP A 1 82 ? -17.315 -0.352 -2.072 1.00 91.50 82 ASP A N 1
ATOM 644 C CA . ASP A 1 82 ? -18.424 0.554 -2.370 1.00 91.50 82 ASP A CA 1
ATOM 645 C C . ASP A 1 82 ? -18.718 1.509 -1.194 1.00 91.50 82 ASP A C 1
ATOM 647 O O . ASP A 1 82 ? -18.168 1.394 -0.098 1.00 91.50 82 ASP A O 1
ATOM 651 N N . LYS A 1 83 ? -19.620 2.469 -1.407 1.00 88.38 83 LYS A N 1
ATOM 652 C CA . LYS A 1 83 ? -20.061 3.445 -0.393 1.00 88.38 83 LYS A CA 1
ATOM 653 C C . LYS A 1 83 ? -20.683 2.820 0.864 1.00 88.38 83 LYS A C 1
ATOM 655 O O . LYS A 1 83 ? -20.800 3.502 1.879 1.00 88.38 83 LYS A O 1
ATOM 660 N N . GLU A 1 84 ? -21.170 1.584 0.772 1.00 90.12 84 GLU A N 1
ATOM 661 C CA . GLU A 1 84 ? -21.782 0.836 1.875 1.00 90.12 84 GLU A CA 1
ATOM 662 C C . GLU A 1 84 ? -20.720 0.059 2.671 1.00 90.12 84 GLU A C 1
ATOM 664 O O . GLU A 1 84 ? -21.032 -0.504 3.719 1.00 90.12 84 GLU A O 1
ATOM 669 N N . GLY A 1 85 ? -19.461 0.089 2.218 1.00 87.62 85 GLY A N 1
ATOM 670 C CA . GLY A 1 85 ? -18.336 -0.618 2.816 1.00 87.62 85 GLY A CA 1
ATOM 671 C C . GLY A 1 85 ? -18.234 -2.073 2.365 1.00 87.62 85 GLY A C 1
ATOM 672 O O . GLY A 1 85 ? -17.490 -2.843 2.971 1.00 87.62 85 GLY A O 1
ATOM 673 N N . ASN A 1 86 ? -18.962 -2.475 1.319 1.00 90.88 86 ASN A N 1
ATOM 674 C CA . ASN A 1 86 ? -18.853 -3.822 0.782 1.00 90.88 86 ASN A CA 1
ATOM 675 C C . ASN A 1 86 ? -17.582 -3.937 -0.058 1.00 90.88 86 ASN A C 1
ATOM 677 O O . ASN A 1 86 ? -17.315 -3.107 -0.928 1.00 90.88 86 ASN A O 1
ATOM 681 N N . TYR A 1 87 ? -16.816 -4.994 0.198 1.00 92.50 87 TYR A N 1
ATOM 682 C CA . TYR A 1 87 ? -15.637 -5.345 -0.581 1.00 92.50 87 TYR A CA 1
ATOM 683 C C . TYR A 1 87 ? -16.006 -5.687 -2.033 1.00 92.50 87 TYR A C 1
ATOM 685 O O . TYR A 1 87 ? -16.991 -6.387 -2.279 1.00 92.50 87 TYR A O 1
ATOM 693 N N . ILE A 1 88 ? -15.198 -5.209 -2.981 1.00 92.56 88 ILE A N 1
ATOM 694 C CA . ILE A 1 88 ? -15.389 -5.413 -4.422 1.00 92.56 88 ILE A CA 1
ATOM 695 C C . ILE A 1 88 ? -14.313 -6.338 -4.990 1.00 92.56 88 ILE A C 1
ATOM 697 O O . ILE A 1 88 ? -14.643 -7.326 -5.642 1.00 92.56 88 ILE A O 1
ATOM 701 N N . LYS A 1 89 ? -13.039 -5.974 -4.816 1.00 94.25 89 LYS A N 1
ATOM 702 C CA . LYS A 1 89 ? -11.882 -6.677 -5.387 1.00 94.25 89 LYS A CA 1
ATOM 703 C C . LYS A 1 89 ? -10.592 -6.202 -4.736 1.00 94.25 89 LYS A C 1
ATOM 705 O O . LYS A 1 89 ? -10.549 -5.099 -4.188 1.00 94.25 89 LYS A O 1
ATOM 710 N N . THR A 1 90 ? -9.531 -6.970 -4.933 1.00 95.56 90 THR A N 1
ATOM 711 C CA . THR A 1 90 ? -8.175 -6.580 -4.560 1.00 95.56 90 THR A CA 1
ATOM 712 C C . THR A 1 90 ? -7.292 -6.573 -5.786 1.00 95.56 90 THR A C 1
ATOM 714 O O . THR A 1 90 ? -7.362 -7.470 -6.629 1.00 95.56 90 THR A O 1
ATOM 717 N N . ARG A 1 91 ? -6.458 -5.542 -5.883 1.00 95.31 91 ARG A N 1
ATOM 718 C CA . ARG A 1 91 ? -5.410 -5.428 -6.887 1.00 95.31 91 ARG A CA 1
ATOM 719 C C . ARG A 1 91 ? -4.043 -5.503 -6.226 1.00 95.31 91 ARG A C 1
ATOM 721 O O . ARG A 1 91 ? -3.738 -4.712 -5.338 1.00 95.31 91 ARG A O 1
ATOM 728 N N . LE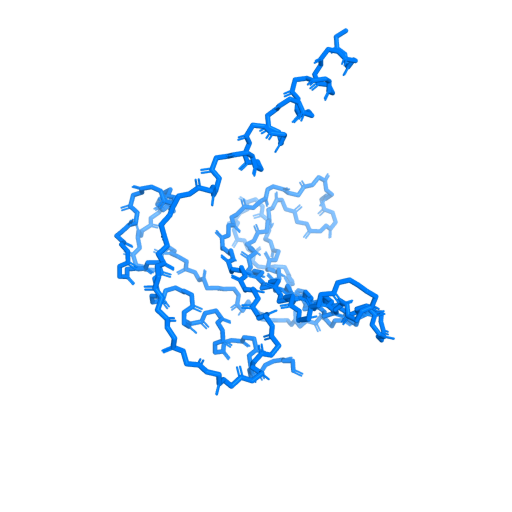U A 1 92 ? -3.208 -6.387 -6.750 1.00 96.50 92 LEU A N 1
ATOM 729 C CA . LEU A 1 92 ? -1.781 -6.468 -6.479 1.00 96.50 92 LEU A CA 1
ATOM 730 C C . LEU A 1 92 ? -1.030 -5.888 -7.674 1.00 96.50 92 LEU A C 1
ATOM 732 O O . LEU A 1 92 ? -1.256 -6.317 -8.803 1.00 96.50 92 LEU A O 1
ATOM 736 N N . LEU A 1 93 ? -0.154 -4.917 -7.436 1.00 96.25 93 LEU A N 1
ATOM 737 C CA . LEU A 1 93 ? 0.706 -4.326 -8.459 1.00 96.25 93 LEU A CA 1
ATOM 738 C C . LEU A 1 93 ? 2.160 -4.397 -8.002 1.00 96.25 93 LEU A C 1
ATOM 740 O O . LEU A 1 93 ? 2.501 -3.886 -6.939 1.00 96.25 93 LEU A O 1
ATOM 744 N N . HIS A 1 94 ? 3.014 -4.972 -8.838 1.00 96.69 94 HIS A N 1
ATOM 745 C CA . HIS A 1 94 ? 4.459 -4.976 -8.673 1.00 96.69 94 HIS A CA 1
ATOM 746 C C . HIS A 1 94 ? 5.098 -4.304 -9.879 1.00 96.69 94 HIS A C 1
ATOM 748 O O . HIS A 1 94 ? 4.997 -4.785 -11.001 1.00 96.69 94 HIS A O 1
ATOM 754 N N . SER A 1 95 ? 5.748 -3.171 -9.651 1.00 95.12 95 SER A N 1
ATOM 755 C CA . SER A 1 95 ? 6.441 -2.411 -10.681 1.00 95.12 95 SER A CA 1
ATOM 756 C C . SER A 1 95 ? 7.925 -2.371 -10.375 1.00 95.12 95 SER A C 1
ATOM 758 O O . SER A 1 95 ? 8.335 -1.985 -9.279 1.00 95.12 95 SER A O 1
ATOM 760 N N . THR A 1 96 ? 8.748 -2.737 -11.350 1.00 93.81 96 THR A N 1
ATOM 761 C CA . THR A 1 96 ? 10.201 -2.577 -11.255 1.00 93.81 96 THR A CA 1
ATOM 762 C C . THR A 1 96 ? 10.720 -1.819 -12.462 1.00 93.81 96 THR A C 1
ATOM 764 O O . THR A 1 96 ? 10.257 -2.010 -13.587 1.00 93.81 96 THR A O 1
ATOM 767 N N . THR A 1 97 ? 11.767 -1.015 -12.272 1.00 90.00 97 THR A N 1
ATOM 768 C CA . THR A 1 97 ? 12.440 -0.348 -13.401 1.00 90.00 97 THR A CA 1
ATOM 769 C C . THR A 1 97 ? 13.023 -1.326 -14.428 1.00 90.00 97 THR A C 1
ATOM 771 O O . THR A 1 97 ? 13.348 -0.912 -15.538 1.00 90.00 97 T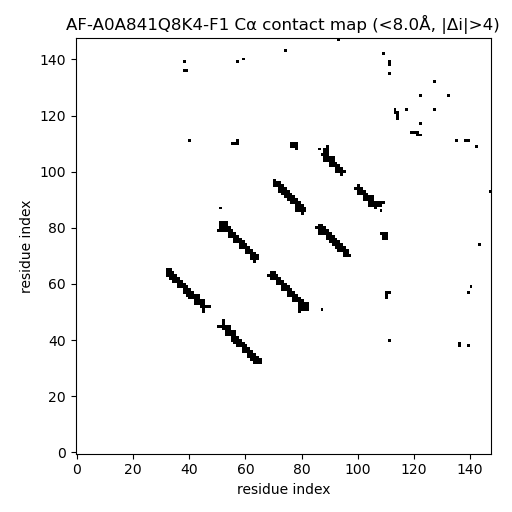HR A O 1
ATOM 774 N N . GLN A 1 98 ? 13.175 -2.608 -14.074 1.00 86.50 98 GLN A N 1
ATOM 775 C CA . GLN A 1 98 ? 13.773 -3.633 -14.930 1.00 86.50 98 GLN A CA 1
ATOM 776 C C . GLN A 1 98 ? 12.743 -4.455 -15.707 1.00 86.50 98 GLN A C 1
ATOM 778 O O . GLN A 1 98 ? 12.940 -4.687 -16.898 1.00 86.50 98 GLN A O 1
ATOM 783 N N . ASN A 1 99 ? 11.667 -4.888 -15.047 1.00 88.06 99 ASN A N 1
ATOM 784 C CA . ASN A 1 99 ? 10.698 -5.829 -15.616 1.00 88.06 99 ASN A CA 1
ATOM 785 C C . ASN A 1 99 ? 9.368 -5.163 -16.004 1.00 88.06 99 ASN A C 1
ATOM 787 O O . ASN A 1 99 ? 8.558 -5.788 -16.683 1.00 88.06 99 ASN A O 1
ATOM 791 N N . GLY A 1 100 ? 9.166 -3.889 -15.648 1.00 90.44 100 GLY A N 1
ATOM 792 C CA . GLY A 1 100 ? 7.902 -3.189 -15.863 1.00 90.44 100 GLY A CA 1
ATOM 793 C C . GLY A 1 100 ? 6.869 -3.540 -14.797 1.00 90.44 100 GLY A C 1
ATOM 794 O O . GLY A 1 100 ? 7.238 -3.849 -13.663 1.00 90.44 100 GLY A O 1
ATOM 795 N N . ASP A 1 101 ? 5.596 -3.454 -15.179 1.00 95.00 101 ASP A N 1
ATOM 796 C CA . ASP A 1 101 ? 4.451 -3.596 -14.280 1.00 95.00 101 ASP A CA 1
ATOM 797 C C . ASP A 1 101 ? 3.824 -4.992 -14.406 1.00 95.00 101 ASP A C 1
ATOM 799 O O . ASP A 1 101 ? 3.479 -5.437 -15.504 1.00 95.00 101 ASP A O 1
ATOM 803 N N . GLU A 1 102 ? 3.630 -5.653 -13.269 1.00 94.44 102 GLU A N 1
ATOM 804 C CA . GLU A 1 102 ? 2.897 -6.905 -13.108 1.00 94.44 102 GLU A CA 1
ATOM 805 C C . GLU A 1 102 ? 1.668 -6.653 -12.227 1.00 94.44 102 GLU A C 1
ATOM 807 O O . GLU A 1 102 ? 1.782 -6.101 -11.133 1.00 94.44 102 GLU A O 1
ATOM 812 N N . GLU A 1 103 ? 0.485 -7.044 -12.705 1.00 95.19 103 GLU A N 1
ATOM 813 C CA . GLU A 1 103 ? -0.794 -6.805 -12.028 1.00 95.19 103 GLU A CA 1
ATOM 814 C C . GLU A 1 103 ? -1.569 -8.119 -11.868 1.00 95.19 103 GLU A C 1
ATOM 816 O O . GLU A 1 103 ? -1.706 -8.893 -12.821 1.00 95.19 103 GLU A O 1
ATOM 821 N N . VAL A 1 104 ? -2.095 -8.363 -10.667 1.00 95.38 104 VAL A N 1
ATOM 822 C CA . VAL A 1 104 ? -2.929 -9.526 -10.336 1.00 95.38 104 VAL A CA 1
ATOM 823 C C . VAL A 1 104 ? -4.169 -9.062 -9.580 1.00 95.38 104 VAL A C 1
ATOM 825 O O . VAL A 1 104 ? -4.107 -8.155 -8.753 1.00 95.38 104 VAL A O 1
ATOM 828 N N . TYR A 1 105 ? -5.301 -9.703 -9.864 1.00 94.69 105 TYR A N 1
ATOM 829 C CA . TYR A 1 105 ? -6.554 -9.491 -9.148 1.00 94.69 105 TYR A CA 1
ATOM 830 C C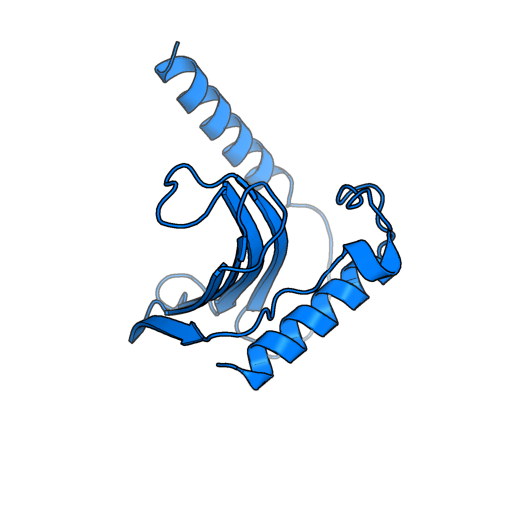 . TYR A 1 105 ? -6.901 -10.728 -8.331 1.00 94.69 105 TYR A C 1
ATOM 832 O O . TYR A 1 105 ? -6.771 -11.848 -8.829 1.00 94.69 105 TYR A O 1
ATOM 840 N N . ILE A 1 106 ? -7.364 -10.512 -7.104 1.00 92.56 106 ILE A N 1
ATOM 841 C CA . ILE A 1 106 ? -7.851 -11.572 -6.222 1.00 92.56 106 ILE A CA 1
ATOM 842 C C . ILE A 1 106 ? -9.191 -11.170 -5.593 1.00 92.56 106 ILE A C 1
ATOM 844 O O . ILE A 1 106 ? -9.532 -9.985 -5.545 1.00 92.56 106 ILE A O 1
ATOM 848 N N . ASP A 1 107 ? -9.921 -12.171 -5.102 1.00 91.19 107 ASP A N 1
ATOM 849 C CA . ASP A 1 107 ? -11.299 -12.041 -4.612 1.00 91.19 107 ASP A CA 1
ATOM 850 C C . ASP A 1 107 ? -11.397 -12.058 -3.069 1.00 91.19 107 ASP A C 1
ATOM 852 O O . ASP A 1 107 ? -12.402 -12.497 -2.507 1.00 91.19 107 ASP A O 1
ATOM 856 N N . GLU A 1 108 ? -10.358 -11.600 -2.369 1.00 92.12 108 GLU A N 1
ATOM 857 C CA . GLU A 1 108 ? -10.362 -11.410 -0.914 1.00 92.12 108 GLU A CA 1
ATOM 858 C C . GLU A 1 108 ? -9.577 -10.154 -0.497 1.00 92.12 108 GLU A C 1
ATOM 860 O O . GLU A 1 108 ? -8.560 -9.854 -1.125 1.00 92.12 108 GLU A O 1
ATOM 865 N N . PRO A 1 109 ? -10.031 -9.407 0.532 1.00 91.75 109 PRO A N 1
ATOM 866 C CA . PRO A 1 109 ? -9.319 -8.231 1.018 1.00 91.75 109 PRO A CA 1
ATOM 867 C C . PRO A 1 109 ? -7.989 -8.631 1.657 1.00 91.75 109 PRO A C 1
ATOM 869 O O . PRO A 1 109 ? -7.911 -9.611 2.398 1.00 91.75 109 PRO A O 1
ATOM 872 N N . MET A 1 110 ? -6.956 -7.840 1.398 1.00 91.44 110 MET A N 1
ATOM 873 C CA . MET A 1 110 ? -5.600 -8.086 1.886 1.00 91.44 110 MET A CA 1
ATOM 874 C C . MET A 1 110 ? -5.003 -6.927 2.659 1.00 91.44 110 MET A C 1
ATOM 876 O O . MET A 1 110 ? -4.072 -7.130 3.434 1.00 91.44 110 MET A O 1
ATOM 880 N N . THR A 1 111 ? -5.475 -5.711 2.410 1.00 88.38 111 THR A N 1
ATOM 881 C CA . THR A 1 111 ? -4.934 -4.533 3.063 1.00 88.38 111 THR A CA 1
ATOM 882 C C . THR A 1 111 ? -5.138 -4.614 4.562 1.00 88.38 111 THR A C 1
ATOM 884 O O . THR A 1 111 ? -6.123 -5.150 5.075 1.00 88.38 111 THR A O 1
ATOM 887 N N . ILE A 1 112 ? -4.169 -4.070 5.282 1.00 76.56 112 ILE A N 1
ATOM 888 C CA . ILE A 1 112 ? -4.197 -4.089 6.733 1.00 76.56 112 ILE A CA 1
ATOM 889 C C . ILE A 1 112 ? -5.263 -3.111 7.193 1.00 76.56 112 ILE A C 1
ATOM 891 O O . ILE A 1 112 ? -5.171 -1.897 6.991 1.00 76.56 112 ILE A O 1
ATOM 895 N N . ILE A 1 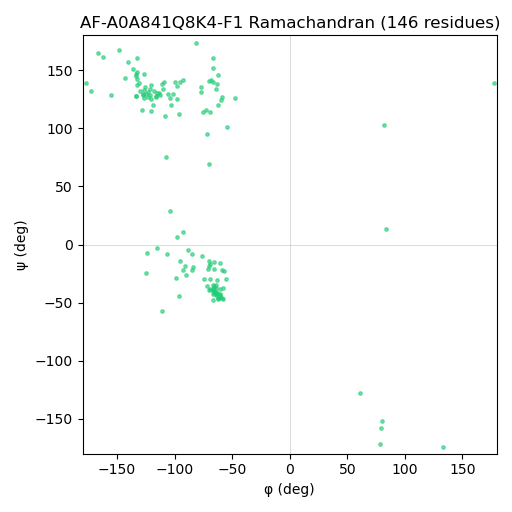113 ? -6.281 -3.674 7.831 1.00 61.25 113 ILE A N 1
ATOM 896 C CA . ILE A 1 113 ? -7.380 -2.939 8.424 1.00 61.25 113 ILE A CA 1
ATOM 897 C C . ILE A 1 113 ? -6.842 -2.230 9.670 1.00 61.25 113 ILE A C 1
ATOM 899 O O . ILE A 1 113 ? -6.806 -2.790 10.764 1.00 61.25 113 ILE A O 1
ATOM 903 N N . LEU A 1 114 ? -6.443 -0.965 9.518 1.00 59.72 114 LEU A N 1
ATOM 904 C CA . LEU A 1 114 ? -6.099 -0.106 10.656 1.00 59.72 114 LEU A CA 1
ATOM 905 C C . LEU A 1 114 ? -7.276 -0.037 11.658 1.00 59.72 114 LEU A C 1
ATOM 907 O O . LEU A 1 114 ? -7.081 0.067 12.864 1.00 59.72 114 LEU A O 1
ATOM 911 N N . SER A 1 115 ? -8.522 -0.170 11.199 1.00 53.38 115 SER A N 1
ATOM 912 C CA . SER A 1 115 ? -9.700 -0.001 12.054 1.00 53.38 115 SER A CA 1
ATOM 913 C C . SER A 1 115 ? -9.931 -1.099 13.105 1.00 53.38 115 SER A C 1
ATOM 915 O O . SER A 1 115 ? -10.609 -0.815 14.091 1.00 53.38 115 SER A O 1
ATOM 917 N N . GLU A 1 116 ? -9.353 -2.306 13.007 1.00 48.31 116 GLU A N 1
ATOM 918 C CA . GLU A 1 116 ? -9.545 -3.322 14.065 1.00 48.31 116 GLU A CA 1
ATOM 919 C C . GLU A 1 116 ? -8.847 -2.938 15.382 1.00 48.31 116 GLU A C 1
ATOM 921 O O . GLU A 1 116 ? -9.339 -3.269 16.463 1.00 48.31 116 GLU A O 1
ATOM 926 N N . GLN A 1 117 ? -7.745 -2.182 15.310 1.00 48.38 117 GLN A N 1
ATOM 927 C CA . GLN A 1 117 ? -7.054 -1.637 16.485 1.00 48.38 117 GLN A CA 1
ATOM 928 C C . GLN A 1 117 ? -7.568 -0.252 16.905 1.00 48.38 117 GLN A C 1
ATOM 930 O O . GLN A 1 117 ? -7.484 0.087 18.086 1.00 48.38 117 GLN A O 1
ATOM 935 N N . PHE A 1 118 ? -8.123 0.535 15.974 1.00 55.16 118 PHE A N 1
ATOM 936 C CA . PHE A 1 118 ? -8.433 1.954 16.204 1.00 55.16 118 PHE A CA 1
ATOM 937 C C . PHE A 1 118 ? -9.935 2.320 16.174 1.00 55.16 118 PHE A C 1
ATOM 939 O O . PHE A 1 118 ? -10.304 3.449 16.502 1.00 55.16 118 PHE A O 1
ATOM 946 N N . GLY A 1 119 ? -10.827 1.368 15.884 1.00 56.41 119 GLY A N 1
ATOM 947 C CA . GLY A 1 119 ? -12.280 1.573 15.848 1.00 56.41 119 GLY A CA 1
ATOM 948 C C . GLY A 1 119 ? -12.781 2.244 14.560 1.00 56.41 119 GLY A C 1
ATOM 949 O O . GLY A 1 119 ? -12.128 2.201 13.525 1.00 56.41 119 GLY A O 1
ATOM 950 N N . GLU A 1 120 ? -13.968 2.867 14.613 1.00 55.09 120 GLU A N 1
ATOM 951 C CA . GLU A 1 120 ? -14.637 3.486 13.444 1.00 55.09 120 GLU A CA 1
ATOM 952 C C . GLU A 1 120 ? -13.889 4.696 12.852 1.00 55.09 120 GLU A C 1
ATOM 954 O O . GLU A 1 120 ? -14.189 5.115 11.734 1.00 55.09 120 GLU A O 1
ATOM 959 N N . ASN A 1 121 ? -12.918 5.256 13.581 1.00 60.31 121 ASN A N 1
ATOM 960 C CA . ASN A 1 121 ? -12.087 6.356 13.108 1.00 60.31 121 ASN A CA 1
ATOM 961 C C . ASN A 1 121 ? -10.678 5.830 12.834 1.00 60.31 121 ASN A C 1
ATOM 963 O O . ASN A 1 121 ? -9.945 5.504 13.765 1.00 60.31 121 ASN A O 1
ATOM 967 N N . GLU A 1 122 ? -10.297 5.766 11.558 1.00 64.75 122 GLU A N 1
ATOM 968 C CA . GLU A 1 122 ? -8.905 5.527 11.174 1.00 64.75 122 GLU A CA 1
ATOM 969 C C . GLU A 1 122 ? -8.038 6.661 11.748 1.00 64.75 122 GLU A C 1
ATOM 971 O O . GLU A 1 122 ? -8.337 7.836 11.498 1.00 64.75 122 GLU A O 1
ATOM 976 N N . PRO A 1 123 ? -6.996 6.348 12.536 1.00 68.69 123 PRO A N 1
ATOM 977 C CA . PRO A 1 123 ? -6.173 7.367 13.157 1.00 68.69 123 PRO A CA 1
ATOM 978 C C . PRO A 1 123 ? -5.379 8.080 12.072 1.00 68.69 123 PRO A C 1
ATOM 980 O O . PRO A 1 123 ? -4.866 7.470 11.128 1.00 68.69 123 PRO A O 1
ATOM 983 N N . MET A 1 124 ? -5.232 9.391 12.216 1.00 71.00 124 MET A N 1
ATOM 984 C CA . MET A 1 124 ? -4.294 10.114 11.370 1.00 71.00 124 MET A CA 1
ATOM 985 C C . MET A 1 124 ? -2.861 9.668 11.692 1.00 71.00 124 MET A C 1
ATOM 987 O O . MET A 1 124 ? -2.533 9.315 12.823 1.00 71.00 124 MET A O 1
ATOM 991 N N . ALA A 1 125 ? -1.952 9.743 10.718 1.00 72.00 125 ALA A N 1
ATOM 992 C CA . ALA A 1 125 ? -0.563 9.306 10.906 1.00 72.00 125 ALA A CA 1
ATOM 993 C C . ALA A 1 125 ? 0.177 10.007 12.072 1.00 72.00 125 ALA A C 1
ATOM 995 O O . ALA A 1 125 ? 1.161 9.482 12.589 1.00 72.00 125 ALA A O 1
ATOM 996 N N . ASN A 1 126 ? -0.264 11.199 12.488 1.00 77.12 126 ASN A N 1
ATOM 997 C CA . ASN A 1 126 ? 0.274 11.942 13.635 1.00 77.12 126 ASN A CA 1
ATOM 998 C C . ASN A 1 126 ? -0.330 11.532 14.991 1.00 77.12 126 ASN A C 1
ATOM 1000 O O . ASN A 1 126 ? 0.150 12.007 16.019 1.00 77.12 126 ASN A O 1
ATOM 1004 N N . GLU A 1 127 ? -1.370 10.701 14.996 1.00 81.88 127 GLU A N 1
ATOM 1005 C CA . GLU A 1 127 ? -2.007 10.147 16.197 1.00 81.88 127 GLU A CA 1
ATOM 1006 C C . GLU A 1 127 ? -1.386 8.802 16.600 1.00 81.88 127 GLU A C 1
ATOM 1008 O O . GLU A 1 127 ? -1.488 8.410 17.759 1.00 81.88 127 GLU A O 1
ATOM 1013 N N . LEU A 1 128 ? -0.687 8.145 15.669 1.00 82.81 128 LEU A N 1
ATOM 1014 C CA . LEU A 1 128 ? 0.055 6.910 15.904 1.00 82.81 128 LEU A CA 1
ATOM 1015 C C . LEU A 1 128 ? 1.379 7.173 16.629 1.00 82.81 128 LEU A C 1
ATOM 1017 O O . LEU A 1 128 ? 2.160 8.059 16.257 1.00 82.81 128 LEU A O 1
ATOM 1021 N N . THR A 1 129 ? 1.669 6.343 17.624 1.00 88.19 129 THR A N 1
ATOM 1022 C CA . THR A 1 129 ? 2.992 6.228 18.236 1.00 88.19 129 THR A CA 1
ATOM 1023 C C . THR A 1 129 ? 4.004 5.646 17.245 1.00 88.19 129 THR A C 1
ATOM 1025 O O . THR A 1 129 ? 3.650 4.992 16.267 1.00 88.19 129 THR A O 1
ATOM 1028 N N . GLU A 1 130 ? 5.296 5.855 17.501 1.00 88.56 130 GLU A N 1
ATOM 1029 C CA . GLU A 1 130 ? 6.350 5.283 16.649 1.00 88.56 130 GLU A CA 1
ATOM 1030 C C . GLU A 1 130 ? 6.357 3.747 16.671 1.00 88.56 130 GLU A C 1
ATOM 1032 O O . GLU A 1 130 ? 6.673 3.136 15.658 1.00 88.56 130 GLU A O 1
ATOM 1037 N N . GLN A 1 131 ? 5.957 3.127 17.788 1.00 87.44 131 GLN A N 1
ATOM 1038 C CA . GLN A 1 131 ? 5.825 1.671 17.864 1.00 87.44 131 GLN A CA 1
ATOM 1039 C C . GLN A 1 131 ? 4.689 1.173 16.966 1.00 87.44 131 GLN A C 1
ATOM 1041 O O . GLN A 1 131 ? 4.912 0.271 16.175 1.00 87.44 131 GLN A O 1
ATOM 1046 N N . GLU A 1 132 ? 3.508 1.798 17.022 1.00 84.94 132 GLU A N 1
ATOM 1047 C CA . GLU A 1 132 ? 2.376 1.415 16.162 1.00 84.94 132 GLU A CA 1
ATOM 1048 C C . GLU A 1 132 ? 2.715 1.581 14.676 1.00 84.94 132 GLU A C 1
ATOM 1050 O O . GLU A 1 132 ? 2.346 0.743 13.859 1.00 84.94 132 GLU A O 1
ATOM 1055 N N . LYS A 1 133 ? 3.458 2.635 14.312 1.00 85.94 133 LYS A N 1
ATOM 1056 C CA . LYS A 1 133 ? 3.938 2.817 12.934 1.00 85.94 133 LYS A CA 1
ATOM 1057 C C . LYS A 1 133 ? 4.892 1.708 12.501 1.00 85.94 133 LYS A C 1
ATOM 1059 O O . LYS A 1 133 ? 4.791 1.260 11.360 1.00 85.94 133 LYS A O 1
ATOM 1064 N N . GLU A 1 134 ? 5.814 1.291 13.369 1.00 89.25 134 GLU A N 1
ATOM 1065 C CA . GLU A 1 134 ? 6.744 0.205 13.046 1.00 89.25 134 GLU A CA 1
ATOM 1066 C C . GLU A 1 134 ? 6.017 -1.144 12.972 1.00 89.25 134 GLU A C 1
ATOM 1068 O O . GLU A 1 134 ? 6.268 -1.891 12.035 1.00 89.25 134 GLU A O 1
ATOM 1073 N N . ASP A 1 135 ? 5.053 -1.410 13.859 1.00 86.75 135 ASP A N 1
ATOM 1074 C CA . ASP A 1 135 ? 4.231 -2.629 13.827 1.00 86.75 135 ASP A CA 1
ATOM 1075 C C . ASP A 1 135 ? 3.410 -2.711 12.525 1.00 86.75 135 ASP A C 1
ATOM 1077 O O . ASP A 1 135 ? 3.397 -3.738 11.844 1.00 86.75 135 ASP A O 1
ATOM 1081 N N . ILE A 1 136 ? 2.764 -1.604 12.125 1.00 87.25 136 ILE A N 1
ATOM 1082 C CA . ILE A 1 136 ? 2.041 -1.503 10.846 1.00 87.25 136 ILE A CA 1
ATOM 1083 C C . ILE A 1 136 ? 2.997 -1.759 9.679 1.00 87.25 136 ILE A C 1
ATOM 1085 O O . ILE A 1 136 ? 2.675 -2.511 8.760 1.00 87.25 136 ILE A O 1
ATOM 1089 N N . LYS A 1 137 ? 4.179 -1.139 9.702 1.00 89.75 137 LYS A N 1
ATOM 1090 C CA . LYS A 1 137 ? 5.189 -1.304 8.657 1.00 89.75 137 LYS A CA 1
ATOM 1091 C C . LYS A 1 137 ? 5.671 -2.752 8.561 1.00 89.75 137 LYS A C 1
ATOM 1093 O O . LYS A 1 137 ? 5.732 -3.270 7.450 1.00 89.75 137 LYS A O 1
ATOM 1098 N N . GLU A 1 138 ? 6.000 -3.399 9.677 1.00 90.62 138 GLU A N 1
ATOM 1099 C CA . GLU A 1 138 ? 6.434 -4.800 9.711 1.00 90.62 138 GLU A CA 1
ATOM 1100 C C . GLU A 1 138 ? 5.361 -5.705 9.104 1.00 90.62 138 GLU A C 1
ATOM 1102 O O . GLU A 1 138 ? 5.649 -6.480 8.192 1.00 90.62 138 GLU A O 1
ATOM 1107 N N . HIS A 1 139 ? 4.105 -5.516 9.505 1.00 88.69 139 HIS A N 1
ATOM 1108 C CA . HIS A 1 139 ? 2.998 -6.311 8.994 1.00 88.69 139 HIS A CA 1
ATOM 1109 C C . HIS A 1 139 ? 2.769 -6.109 7.483 1.00 88.69 139 HIS A C 1
ATOM 1111 O O . HIS A 1 139 ? 2.567 -7.075 6.745 1.00 88.69 139 HIS A O 1
ATOM 1117 N N . ILE A 1 140 ? 2.876 -4.869 6.984 1.00 91.38 140 ILE A N 1
ATOM 1118 C CA . ILE A 1 140 ? 2.813 -4.578 5.541 1.00 91.38 140 ILE A CA 1
ATOM 1119 C C . ILE A 1 140 ? 3.946 -5.290 4.790 1.00 91.38 140 ILE A C 1
ATOM 1121 O O . ILE A 1 140 ? 3.729 -5.845 3.713 1.00 91.38 140 ILE 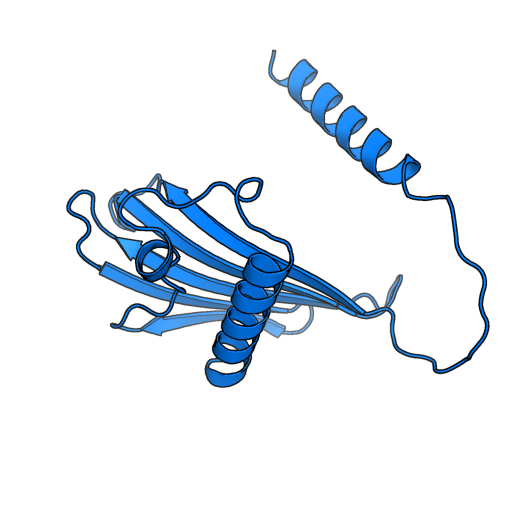A O 1
ATOM 1125 N N . LEU A 1 141 ? 5.161 -5.290 5.342 1.00 92.00 141 LEU A N 1
ATOM 1126 C CA . LEU A 1 141 ? 6.307 -5.954 4.722 1.00 92.00 141 LEU A CA 1
ATOM 1127 C C . LEU A 1 141 ? 6.136 -7.479 4.686 1.00 92.00 141 LEU A C 1
ATOM 1129 O O . LEU A 1 141 ? 6.465 -8.102 3.676 1.00 92.00 141 LEU A O 1
ATOM 1133 N N . GLU A 1 142 ? 5.598 -8.090 5.742 1.00 91.12 142 GLU A N 1
ATOM 1134 C CA . GLU A 1 142 ? 5.246 -9.517 5.756 1.00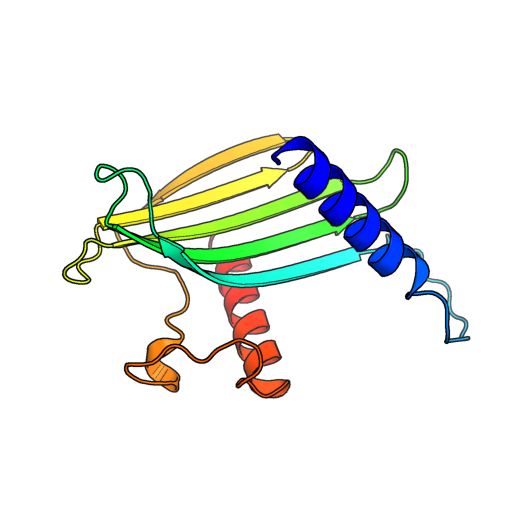 91.12 142 GLU A CA 1
ATOM 1135 C C . GLU A 1 142 ? 4.204 -9.860 4.684 1.00 91.12 142 GLU A C 1
ATOM 1137 O O . GLU A 1 142 ? 4.352 -10.846 3.951 1.00 91.12 142 GLU A O 1
ATOM 1142 N N . LEU A 1 143 ? 3.177 -9.018 4.550 1.00 90.50 143 LEU A N 1
ATOM 1143 C CA . LEU A 1 143 ? 2.144 -9.164 3.532 1.00 90.50 143 LEU A CA 1
ATOM 1144 C C . LEU A 1 143 ? 2.744 -9.092 2.120 1.00 90.50 143 LEU A C 1
ATOM 1146 O O . LEU A 1 143 ? 2.461 -9.946 1.282 1.00 90.50 143 LEU A O 1
ATOM 1150 N N . PHE A 1 144 ? 3.638 -8.137 1.861 1.00 92.25 144 PHE A N 1
ATOM 1151 C CA . PHE A 1 144 ? 4.327 -8.049 0.574 1.00 92.25 144 PHE A CA 1
ATOM 1152 C C . PHE A 1 144 ? 5.208 -9.267 0.290 1.00 92.25 144 PHE A C 1
ATOM 1154 O O . PHE A 1 144 ? 5.169 -9.798 -0.814 1.00 92.25 144 PHE A O 1
ATOM 1161 N N . ASN A 1 145 ? 5.974 -9.740 1.273 1.00 91.31 145 ASN A N 1
ATOM 1162 C CA . ASN A 1 145 ? 6.887 -10.875 1.095 1.00 91.31 145 ASN A CA 1
ATOM 1163 C C . ASN A 1 145 ? 6.178 -12.222 0.894 1.00 91.31 145 ASN A C 1
ATOM 1165 O O . ASN A 1 145 ? 6.816 -13.188 0.482 1.00 91.31 145 ASN A O 1
ATOM 1169 N N . SER A 1 146 ? 4.890 -12.314 1.229 1.00 88.25 146 SER A N 1
ATOM 1170 C CA . SER A 1 146 ? 4.096 -13.535 1.059 1.00 88.25 146 SER A CA 1
ATOM 1171 C C . SER A 1 146 ? 3.295 -13.574 -0.246 1.00 88.25 146 SER A C 1
ATOM 1173 O O . SER A 1 146 ? 2.839 -14.652 -0.622 1.00 88.25 146 SER A O 1
ATOM 1175 N N . ASN A 1 147 ? 3.142 -12.441 -0.943 1.00 85.69 147 ASN A N 1
ATOM 1176 C CA . ASN A 1 147 ? 2.221 -12.306 -2.081 1.00 85.69 147 ASN A CA 1
ATOM 1177 C C . ASN A 1 147 ? 2.865 -11.830 -3.393 1.00 85.69 147 ASN A C 1
ATOM 1179 O O . ASN A 1 147 ? 2.198 -11.848 -4.427 1.00 85.69 147 ASN A O 1
ATOM 1183 N N . PHE A 1 148 ? 4.140 -11.443 -3.361 1.00 81.75 148 PHE A N 1
ATOM 1184 C CA . PHE A 1 148 ? 4.956 -11.089 -4.525 1.00 81.75 148 PHE A CA 1
ATOM 1185 C C . PHE A 1 148 ? 6.228 -11.937 -4.548 1.00 81.75 148 PHE A C 1
ATOM 1187 O O . PHE A 1 148 ? 6.627 -12.366 -5.654 1.00 81.75 148 PHE A O 1
#

Secondary structure (DSSP, 8-state):
-HHHHHHHHHHHHHHHHHTT--------------EEEEEEEEEEE-S-TTT-SEEEEEEEEEEESSGGG-EEEEEEEEEEE-TT--EEEEEEEEEETTTEEEEEEESS--S--THHHHTTSPPPTTTS-HHHHHHHHHHHHHHHHHH-

Organism: NCBI:txid394506

Mean predicted aligned error: 12.71 Å

Foldseek 3Di:
DVVVVVVVVVVVVVVVVVPPDDDDDDDDDDPQFPKDKDWDWDKAADPDVVQAGIKTKIKMWIWGHDDPPIKIKIWMWIWHYHPVRDTDWIKIWIAIPVPGIDIDIDDDHQGDDCCVVPPPDNDDPVRDDPVRVVVNVVVSVVSVVVPD

Solvent-accessible surface area (backbone atoms only — not comparable to full-atom values): 8828 Å² total; per-residue (Å²): 111,74,67,61,52,52,55,54,52,51,52,51,53,52,54,60,66,67,68,73,80,79,89,82,91,82,93,79,93,68,92,65,61,58,68,49,77,49,74,50,75,50,77,45,79,46,94,46,74,91,67,20,45,28,31,39,36,34,39,39,40,41,36,37,44,58,82,97,60,52,40,44,37,38,40,39,36,36,24,21,18,39,88,87,67,48,79,74,42,21,40,39,39,42,35,32,80,85,82,44,77,47,78,50,78,47,92,58,83,74,52,82,68,61,36,83,84,52,45,100,52,70,72,54,83,88,73,52,52,74,64,58,50,49,53,52,47,52,52,52,51,54,53,49,72,73,73,114

Sequence (148 aa):
MKEIIKYLVIVLIIALLVGCVVNQNSTNSVNEEEKTEKVEAYKAETVSHEEGDYKLVNSQISMFGTGENLKVEARLIEDFYDKEGNYIKTRLLHSTTQNGDEEVYIDEPMTIILSEQFGENEPMANELTEQEKEDIKEHILELFNSNF

Nearest PDB structures (foldseek):
  7ds3-assembly1_A  TM=2.170E-01  e=1.423E+00  Gallus gallus
  7t5q-assembly1_I  TM=2.735E-01  e=2.725E+00  Homo sapiens
  8p94-assembly1_U  TM=2.300E-01  e=2.725E+00  Mus musculus
  7a0h-assembly1_A  TM=3.295E-01  e=6.840E+00  Plasmodium berghei ANKA